Protein AF-A0A536TPQ2-F1 (afdb_monomer_lite)

pLDDT: mean 73.17, std 13.06, range [49.44, 95.5]

Secondary structure (DSSP, 8-state):
--SHHHHHTTTT-HHHHHHHHHHHHHHHHHHHHHHHHHHHHHH-TT-TTS---HHHHHHHHHHHHHHHHH---HHHHHHHHHHHHHHHHHHHH--

Radius of gyration: 22.95 Å; chains: 1; bounding box: 34×37×70 Å

Foldseek 3Di:
DPPVVVVVVVVPPPVVVVVVVVVVVVVVVVVVVVVVVVVQCQQCVPPPVDDGPVVSVVLVVVLVCCCPPVVDDPVVSVVVSVVSVVVVVVVVVVD

Structure (mmCIF, N/CA/C/O backbone):
data_AF-A0A536TPQ2-F1
#
_entry.id   AF-A0A536TPQ2-F1
#
loop_
_atom_site.group_PDB
_atom_site.id
_atom_site.type_symbol
_atom_site.label_atom_id
_atom_site.label_alt_id
_atom_site.label_comp_id
_atom_site.label_asym_id
_atom_site.label_entity_id
_atom_site.label_seq_id
_atom_site.pdbx_PDB_ins_code
_atom_site.Cartn_x
_atom_site.Cartn_y
_atom_site.Cartn_z
_atom_site.occupancy
_atom_site.B_iso_or_equiv
_atom_site.auth_seq_id
_atom_site.auth_comp_id
_atom_site.auth_asym_id
_atom_site.auth_atom_id
_atom_site.pdbx_PDB_model_num
ATOM 1 N N . LEU A 1 1 ? -17.079 10.315 49.591 1.00 52.59 1 LEU A N 1
ATOM 2 C CA . LEU A 1 1 ? -17.918 10.990 48.571 1.00 52.59 1 LEU A CA 1
ATOM 3 C C . LEU A 1 1 ? -17.179 12.059 47.736 1.00 52.59 1 LEU A C 1
ATOM 5 O O . LEU A 1 1 ? -17.833 12.769 46.993 1.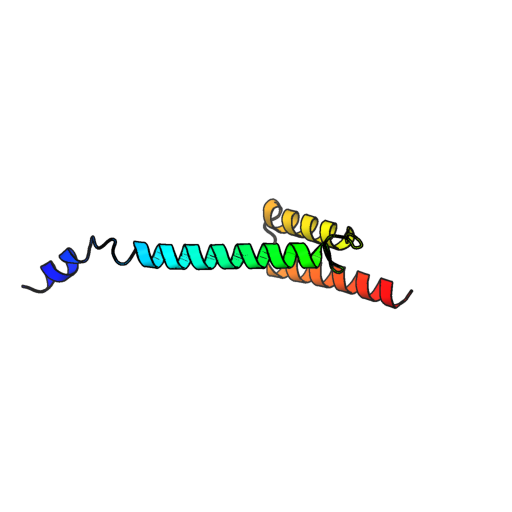00 52.59 1 LEU A O 1
ATOM 9 N N . ALA A 1 2 ? -15.838 12.142 47.757 1.00 55.47 2 ALA A N 1
ATOM 10 C CA . ALA A 1 2 ? -15.082 13.132 46.965 1.00 55.47 2 ALA A CA 1
ATOM 11 C C . ALA A 1 2 ? -14.360 12.556 45.721 1.00 55.47 2 ALA A C 1
ATOM 13 O O . ALA A 1 2 ? -13.660 13.286 45.032 1.00 55.47 2 ALA A O 1
ATOM 14 N N . GLY A 1 3 ? -14.508 11.254 45.431 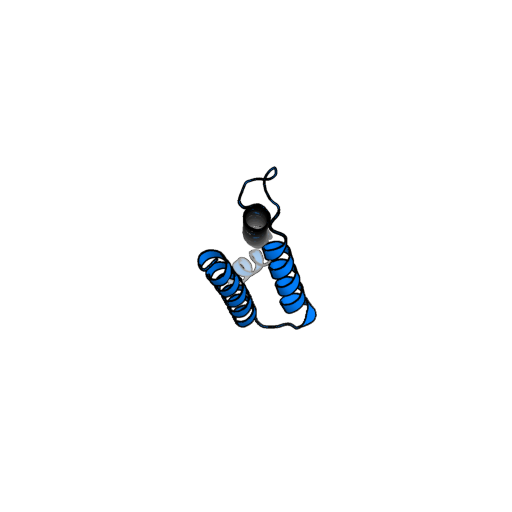1.00 55.72 3 GLY A N 1
ATOM 15 C CA . GLY A 1 3 ? -13.822 10.589 44.309 1.00 55.72 3 GLY A CA 1
ATOM 16 C C . GLY A 1 3 ? -14.583 10.602 42.975 1.00 55.72 3 GLY A C 1
ATOM 17 O O . GLY A 1 3 ? -13.956 10.596 41.922 1.00 55.72 3 GLY A O 1
ATOM 18 N N . GLY A 1 4 ? -15.920 10.665 43.008 1.00 60.34 4 GLY A N 1
ATOM 19 C CA . GLY A 1 4 ? -16.770 10.745 41.806 1.00 60.34 4 GLY A CA 1
ATOM 20 C C . GLY A 1 4 ? -16.559 12.012 40.953 1.00 60.34 4 GLY A C 1
ATOM 21 O O . GLY A 1 4 ? -16.375 11.901 39.746 1.00 60.34 4 GLY A O 1
ATOM 22 N N . PRO A 1 5 ? -16.434 13.217 41.545 1.00 58.59 5 PRO A N 1
ATOM 23 C CA . PRO A 1 5 ? -16.286 14.453 40.768 1.00 58.59 5 PRO A CA 1
ATOM 24 C C . PRO A 1 5 ? -14.963 14.571 39.993 1.00 58.59 5 PRO A C 1
ATOM 26 O O . PRO A 1 5 ? -14.883 15.324 39.023 1.00 58.59 5 PRO A O 1
ATOM 29 N N . LEU A 1 6 ? -13.913 13.843 40.396 1.00 56.03 6 LEU A N 1
ATOM 30 C CA . LEU A 1 6 ? -12.599 13.902 39.745 1.00 56.03 6 LEU A CA 1
ATOM 31 C C . LEU A 1 6 ? -12.536 13.020 38.483 1.00 56.03 6 LEU A C 1
ATOM 33 O O . LEU A 1 6 ? -11.832 13.359 37.528 1.00 56.03 6 LEU A O 1
ATOM 37 N N . VAL A 1 7 ? -13.319 11.932 38.444 1.00 56.19 7 VAL A N 1
ATOM 38 C CA . VAL A 1 7 ? -13.465 11.092 37.244 1.00 56.19 7 VAL A CA 1
ATOM 39 C C . VAL A 1 7 ? -14.389 11.752 36.210 1.00 56.19 7 VAL A C 1
ATOM 41 O O . VAL A 1 7 ? -14.077 11.747 35.020 1.00 56.19 7 VAL A O 1
ATOM 44 N N . GLU A 1 8 ? -15.435 12.459 36.650 1.00 57.28 8 GLU A N 1
ATOM 45 C CA . GLU A 1 8 ? -16.325 13.230 35.764 1.00 57.28 8 GLU A CA 1
ATOM 46 C C . GLU A 1 8 ? -15.716 14.544 35.255 1.00 57.28 8 GLU A C 1
ATOM 48 O O . GLU A 1 8 ? -15.992 14.940 34.128 1.00 57.28 8 GLU A O 1
ATOM 53 N N . SER A 1 9 ? -14.781 15.161 35.988 1.00 53.88 9 SER A N 1
ATOM 54 C CA . SER A 1 9 ? -13.981 16.296 35.476 1.00 53.88 9 SER A CA 1
ATOM 55 C C . SER A 1 9 ? -12.938 15.881 34.420 1.00 53.88 9 SER A C 1
ATOM 57 O O . SER A 1 9 ? -12.300 16.731 33.792 1.00 53.88 9 SER A O 1
ATOM 59 N N . THR A 1 10 ? -12.754 14.570 34.218 1.00 53.94 10 THR A N 1
ATOM 60 C CA . THR A 1 10 ? -11.899 13.998 33.166 1.00 53.94 10 THR A CA 1
ATOM 61 C C . THR A 1 10 ? -12.717 13.545 31.944 1.00 53.94 10 THR A C 1
ATOM 63 O O . THR A 1 10 ? -12.189 13.500 30.828 1.00 53.94 10 THR A O 1
ATOM 66 N N . HIS A 1 11 ? -14.026 13.309 32.106 1.00 49.44 11 HIS A N 1
ATOM 67 C CA . HIS A 1 11 ? -14.989 13.098 31.018 1.00 49.44 11 HIS A CA 1
ATOM 68 C C . HIS A 1 11 ? -15.257 14.414 30.269 1.00 49.44 11 HIS A C 1
ATOM 70 O O . HIS A 1 11 ? -16.220 15.129 30.519 1.00 49.44 11 HIS A O 1
ATOM 76 N N . GLY A 1 12 ? -14.358 14.759 29.350 1.00 51.69 12 GLY A N 1
ATOM 77 C CA . GLY A 1 12 ? -14.418 16.009 28.582 1.00 51.69 12 GLY A CA 1
ATOM 78 C C . GLY A 1 12 ? -13.049 16.563 28.196 1.00 51.69 12 GLY A C 1
ATOM 79 O O . GLY A 1 12 ? -12.955 17.537 27.448 1.00 51.69 12 GLY A O 1
ATOM 80 N N . GLN A 1 13 ? -11.960 15.940 28.654 1.00 51.28 13 GLN A N 1
ATOM 81 C CA . GLN A 1 13 ? -10.619 16.336 28.249 1.00 51.28 13 GLN A CA 1
ATOM 82 C C . GLN A 1 13 ? -10.324 15.843 26.827 1.00 51.28 13 GLN A C 1
ATOM 84 O O . GLN A 1 13 ? -9.706 14.802 26.606 1.00 51.28 13 GLN A O 1
ATOM 89 N N . MET A 1 14 ? -10.651 16.697 25.854 1.00 50.81 14 MET A N 1
ATOM 90 C CA . MET A 1 14 ? -10.101 16.728 24.485 1.00 50.81 14 MET A CA 1
ATOM 91 C C . MET A 1 14 ? -8.558 16.589 24.437 1.00 50.81 14 MET A C 1
ATOM 93 O O . MET A 1 14 ? -7.986 16.390 23.370 1.00 50.81 14 MET A O 1
ATOM 97 N N . LYS A 1 15 ? -7.877 16.656 25.590 1.00 52.50 15 LYS A N 1
ATOM 98 C CA . LYS A 1 15 ? -6.447 16.416 25.807 1.00 52.50 15 LYS A CA 1
ATOM 99 C C . LYS A 1 15 ? -5.972 14.970 25.618 1.00 52.50 15 LYS A C 1
ATOM 101 O O . LYS A 1 15 ? -4.770 14.809 25.485 1.00 52.50 15 LYS A O 1
ATOM 106 N N . PHE A 1 16 ? -6.837 13.950 25.567 1.00 53.19 16 PHE A N 1
ATOM 107 C CA . PHE A 1 16 ? -6.410 12.566 25.257 1.00 53.19 16 PHE A CA 1
ATOM 108 C C . PHE A 1 16 ? -6.924 12.035 23.914 1.00 53.19 16 PHE A C 1
ATOM 110 O O . PHE A 1 16 ? -6.219 11.270 23.262 1.00 53.19 16 PHE A O 1
ATOM 117 N N . THR A 1 17 ? -8.070 12.515 23.425 1.00 53.84 17 THR A N 1
ATOM 118 C CA . THR A 1 17 ? -8.550 12.180 22.074 1.00 53.84 17 THR A CA 1
ATOM 119 C C . THR A 1 17 ? -7.768 12.918 20.987 1.00 53.84 17 THR A C 1
ATOM 121 O O . THR A 1 17 ? -7.421 12.305 19.984 1.00 53.84 17 THR A O 1
ATOM 124 N N . ALA A 1 18 ? -7.420 14.201 21.171 1.00 63.34 18 ALA A N 1
ATOM 125 C CA . ALA A 1 18 ? -6.648 14.934 20.161 1.00 63.34 18 ALA A CA 1
ATOM 126 C C . ALA A 1 18 ? -5.239 14.341 19.929 1.00 63.34 18 ALA A C 1
ATOM 128 O O . ALA A 1 18 ? -4.867 14.168 18.765 1.00 63.34 18 ALA A O 1
ATOM 129 N N . PRO A 1 19 ? -4.476 13.935 20.968 1.00 72.69 19 PRO A N 1
ATOM 130 C CA . PRO A 1 19 ? -3.206 13.241 20.757 1.00 72.69 19 PRO A CA 1
ATOM 131 C C . PRO A 1 19 ? -3.369 11.836 20.175 1.00 72.69 19 PRO A C 1
ATOM 133 O O . PRO A 1 19 ? -2.596 11.462 19.298 1.00 72.69 19 PRO A O 1
ATOM 136 N N . LEU A 1 20 ? -4.374 11.062 20.609 1.00 70.38 20 LEU A N 1
ATOM 137 C CA . LEU A 1 20 ? -4.585 9.702 20.101 1.00 70.38 20 LEU A CA 1
ATOM 138 C C . LEU A 1 20 ? -4.967 9.714 18.612 1.00 70.38 20 LEU A C 1
ATOM 140 O O . LEU A 1 20 ? -4.398 8.961 17.822 1.00 70.38 20 LEU A O 1
ATOM 144 N N . THR A 1 21 ? -5.841 10.638 18.202 1.00 79.81 21 THR A N 1
ATOM 145 C CA . THR A 1 21 ? -6.153 10.875 16.786 1.00 79.81 21 THR A CA 1
ATOM 146 C C . THR A 1 21 ? -4.913 11.346 16.024 1.00 79.81 21 THR A C 1
ATOM 148 O O . THR A 1 21 ? -4.658 10.859 14.923 1.00 79.81 21 THR A O 1
ATOM 151 N N . GLY A 1 22 ? -4.083 12.207 16.625 1.00 86.38 22 GLY A N 1
ATOM 152 C CA . GLY A 1 22 ? -2.796 12.621 16.060 1.00 86.38 22 GLY A CA 1
ATOM 153 C C . GLY A 1 22 ? -1.855 11.445 15.772 1.00 86.38 22 GLY A C 1
ATOM 154 O O . GLY A 1 22 ? -1.289 11.371 14.683 1.00 86.38 22 GLY A O 1
ATOM 155 N N . ILE A 1 23 ? -1.746 10.480 16.691 1.00 89.19 23 ILE A N 1
ATOM 156 C CA . ILE A 1 23 ? -0.934 9.267 16.497 1.00 89.19 23 ILE A CA 1
ATOM 157 C C . ILE A 1 23 ? -1.501 8.410 15.359 1.00 89.19 23 ILE A C 1
ATOM 159 O O . ILE A 1 23 ? -0.746 7.976 14.489 1.00 89.19 23 ILE A O 1
ATOM 163 N N . THR A 1 24 ? -2.822 8.195 15.314 1.00 90.44 24 THR A N 1
ATOM 164 C CA . THR A 1 24 ? -3.439 7.413 14.225 1.00 90.44 24 THR A CA 1
ATOM 165 C C . THR A 1 24 ? -3.256 8.078 12.861 1.00 90.44 24 THR A C 1
ATOM 167 O O . THR A 1 24 ? -2.932 7.397 11.892 1.00 90.44 24 THR A O 1
ATOM 170 N N . ALA A 1 25 ? -3.364 9.408 12.785 1.00 91.38 25 ALA A N 1
ATOM 171 C CA . ALA A 1 25 ? -3.129 10.165 11.561 1.00 91.38 25 ALA A CA 1
ATOM 172 C C . ALA A 1 25 ? -1.659 10.100 11.118 1.00 91.38 25 ALA A C 1
ATOM 174 O O . ALA A 1 25 ? -1.385 9.918 9.932 1.00 91.38 25 ALA A O 1
ATOM 175 N N . ALA A 1 26 ? -0.716 10.182 12.062 1.00 93.75 26 ALA A N 1
ATOM 176 C CA . ALA A 1 26 ? 0.711 10.046 11.781 1.00 93.75 26 ALA A CA 1
ATOM 177 C C . ALA A 1 26 ? 1.058 8.651 11.238 1.00 93.75 26 ALA A C 1
ATOM 179 O O . ALA A 1 26 ? 1.758 8.536 10.232 1.00 93.75 26 ALA A O 1
ATOM 180 N N . VAL A 1 27 ? 0.522 7.592 11.854 1.00 95.50 27 VAL A N 1
ATOM 181 C CA . VAL A 1 27 ? 0.716 6.209 11.392 1.00 95.50 27 VAL A CA 1
ATOM 182 C C . VAL A 1 27 ? 0.111 5.987 10.010 1.00 95.50 27 VAL A C 1
ATOM 184 O O . VAL A 1 27 ? 0.782 5.430 9.144 1.00 95.50 27 VAL A O 1
ATOM 187 N N . VAL A 1 28 ? -1.121 6.444 9.768 1.00 95.44 28 VAL A N 1
ATOM 188 C CA . VAL A 1 28 ? -1.756 6.303 8.448 1.00 95.44 28 VAL A CA 1
ATOM 189 C C . VAL A 1 28 ? -0.964 7.075 7.393 1.00 95.44 28 VAL A C 1
ATOM 191 O O . VAL A 1 28 ? -0.706 6.537 6.318 1.00 95.44 28 VAL A O 1
ATOM 194 N N . GLY A 1 29 ? -0.496 8.285 7.713 1.00 95.12 29 GLY A N 1
ATOM 195 C CA . GLY A 1 29 ? 0.385 9.061 6.838 1.00 95.12 29 GLY A CA 1
ATOM 196 C C . GLY A 1 29 ? 1.686 8.326 6.497 1.00 95.12 29 GLY A C 1
ATOM 197 O O . GLY A 1 29 ? 2.069 8.270 5.329 1.00 95.12 29 GLY A O 1
ATOM 198 N N . VAL A 1 30 ? 2.326 7.694 7.485 1.00 95.44 30 VAL A N 1
ATOM 199 C CA . VAL A 1 30 ? 3.519 6.853 7.282 1.00 95.44 30 VAL A CA 1
ATOM 200 C C . VAL A 1 30 ? 3.223 5.653 6.384 1.00 95.44 30 VAL A C 1
ATOM 202 O O . VAL A 1 30 ? 3.989 5.385 5.461 1.00 95.44 30 VAL A O 1
ATOM 205 N N . ILE A 1 31 ? 2.108 4.951 6.602 1.00 95.19 31 ILE A N 1
ATOM 206 C CA . ILE A 1 31 ? 1.722 3.794 5.781 1.00 95.19 31 ILE A CA 1
ATOM 207 C C . ILE A 1 31 ? 1.512 4.220 4.326 1.00 95.19 31 ILE A C 1
ATOM 209 O O . ILE A 1 31 ? 2.012 3.560 3.418 1.00 95.19 31 ILE A O 1
ATOM 213 N N . VAL A 1 32 ? 0.820 5.340 4.097 1.00 94.38 32 VAL A N 1
ATOM 214 C CA . VAL A 1 32 ? 0.609 5.883 2.747 1.00 94.38 32 VAL A CA 1
ATOM 215 C C . VAL A 1 32 ? 1.939 6.277 2.104 1.00 94.38 32 VAL A C 1
ATOM 217 O O . VAL A 1 32 ? 2.164 5.954 0.939 1.00 94.38 32 VAL A O 1
ATOM 220 N N . ASN A 1 33 ? 2.845 6.917 2.848 1.00 95.19 33 ASN A N 1
ATOM 221 C CA . ASN A 1 33 ? 4.162 7.286 2.332 1.00 95.19 33 ASN A CA 1
ATOM 222 C C . ASN A 1 33 ? 4.970 6.057 1.884 1.00 95.19 33 ASN A C 1
ATOM 224 O O . ASN A 1 33 ? 5.470 6.031 0.759 1.00 95.19 33 ASN A O 1
ATOM 228 N N . LEU A 1 34 ? 5.032 5.017 2.720 1.00 93.62 34 LEU A N 1
ATOM 229 C CA . LEU A 1 34 ? 5.717 3.769 2.386 1.00 93.62 34 LEU A CA 1
ATOM 230 C C . LEU A 1 34 ? 5.050 3.050 1.211 1.00 93.62 34 LEU A C 1
ATOM 232 O O . LEU A 1 34 ? 5.746 2.564 0.324 1.00 93.62 34 LEU A O 1
ATOM 236 N N . ALA A 1 35 ? 3.716 3.017 1.162 1.00 90.19 35 ALA A N 1
ATOM 237 C CA . ALA A 1 35 ? 2.980 2.413 0.056 1.00 90.19 35 ALA A CA 1
ATOM 238 C C . ALA A 1 35 ? 3.312 3.088 -1.284 1.00 90.19 35 ALA A C 1
ATOM 240 O O . ALA A 1 35 ? 3.577 2.397 -2.266 1.00 90.19 35 ALA A O 1
ATOM 241 N N . VAL A 1 36 ? 3.359 4.425 -1.320 1.00 88.19 36 VAL A N 1
ATOM 242 C CA . VAL A 1 36 ? 3.752 5.182 -2.519 1.00 88.19 36 VAL A CA 1
ATOM 243 C C . VAL A 1 36 ? 5.216 4.926 -2.872 1.00 88.19 36 VAL A C 1
ATOM 245 O O . VAL A 1 36 ? 5.525 4.672 -4.035 1.00 88.19 36 VAL A O 1
ATOM 248 N N . PHE A 1 37 ? 6.113 4.936 -1.884 1.00 87.31 37 PHE A N 1
ATOM 249 C CA . PHE A 1 37 ? 7.532 4.653 -2.096 1.00 87.31 37 PHE A CA 1
ATOM 250 C C . PHE A 1 37 ? 7.750 3.270 -2.725 1.00 87.31 37 PHE A C 1
ATOM 252 O O . PHE A 1 37 ? 8.481 3.148 -3.712 1.00 87.31 37 PHE A O 1
ATOM 259 N N . PHE A 1 38 ? 7.069 2.245 -2.206 1.00 85.06 38 PHE A N 1
ATOM 260 C CA . PHE A 1 38 ? 7.096 0.896 -2.763 1.00 85.06 38 PHE A CA 1
ATOM 261 C C . PHE A 1 38 ? 6.476 0.834 -4.154 1.00 85.06 38 PHE A C 1
ATOM 263 O O . PHE A 1 38 ? 7.069 0.226 -5.037 1.00 85.06 38 PHE A O 1
ATOM 270 N N . ALA A 1 39 ? 5.325 1.473 -4.376 1.00 82.00 39 ALA A N 1
ATOM 271 C CA . ALA A 1 39 ? 4.674 1.479 -5.682 1.00 82.00 39 ALA A CA 1
ATOM 272 C C . ALA A 1 39 ? 5.591 2.062 -6.764 1.00 82.00 39 ALA A C 1
ATOM 274 O O . ALA A 1 39 ? 5.721 1.466 -7.829 1.00 82.00 39 ALA A O 1
ATOM 275 N N . VAL A 1 40 ? 6.279 3.172 -6.475 1.00 77.31 40 VAL A N 1
ATOM 276 C CA . VAL A 1 40 ? 7.239 3.788 -7.404 1.00 77.31 40 VAL A CA 1
ATOM 277 C C . VAL A 1 40 ? 8.432 2.866 -7.669 1.00 77.31 40 VAL A C 1
ATOM 279 O O . VAL A 1 40 ? 8.797 2.683 -8.827 1.00 77.31 40 VAL A O 1
ATOM 282 N N . HIS A 1 41 ? 9.009 2.241 -6.637 1.00 77.88 41 HIS A N 1
ATOM 283 C CA . HIS A 1 41 ? 10.136 1.313 -6.813 1.00 77.88 41 HIS A CA 1
ATOM 284 C C . HIS A 1 41 ? 9.742 0.016 -7.537 1.00 77.88 41 HIS A C 1
ATOM 286 O O . HIS A 1 41 ? 10.547 -0.532 -8.283 1.00 77.88 41 HIS A O 1
ATOM 292 N N . VAL A 1 42 ? 8.508 -0.461 -7.350 1.00 75.94 42 VAL A N 1
ATOM 293 C CA . VAL A 1 42 ? 7.969 -1.654 -8.020 1.00 75.94 42 VAL A CA 1
ATOM 294 C C . VAL A 1 42 ? 7.636 -1.376 -9.486 1.00 75.94 42 VAL A C 1
ATOM 296 O O . VAL A 1 42 ? 7.966 -2.188 -10.344 1.00 75.94 42 VAL A O 1
ATOM 299 N N . LEU A 1 43 ? 7.007 -0.238 -9.802 1.00 71.19 43 LEU A N 1
ATOM 300 C CA . LEU A 1 43 ? 6.709 0.137 -11.193 1.00 71.19 43 LEU A CA 1
ATOM 301 C C . LEU A 1 43 ? 7.967 0.522 -11.970 1.00 71.19 43 LEU A C 1
ATOM 303 O O . LEU A 1 43 ? 8.015 0.357 -13.192 1.00 71.19 43 LEU A O 1
ATOM 307 N N . TRP A 1 44 ? 8.961 1.071 -11.270 1.00 71.00 44 TRP A N 1
ATOM 308 C CA . TRP A 1 44 ? 10.145 1.646 -11.883 1.00 71.00 44 TRP A CA 1
ATOM 309 C C . TRP A 1 44 ? 11.449 1.184 -11.211 1.00 71.00 44 TRP A C 1
ATOM 311 O O . TRP A 1 44 ? 12.165 1.985 -10.601 1.00 71.00 44 TRP A O 1
ATOM 321 N N . PRO A 1 45 ? 11.821 -0.100 -11.373 1.00 63.91 45 PRO A N 1
ATOM 322 C CA . PRO A 1 45 ? 12.976 -0.689 -10.690 1.00 63.91 45 PRO A CA 1
ATOM 323 C C . PRO A 1 45 ? 14.327 -0.078 -11.105 1.00 63.91 45 PRO A C 1
ATOM 325 O O . PRO A 1 45 ? 15.295 -0.173 -10.359 1.00 63.91 45 PRO A O 1
ATOM 328 N N . ALA A 1 46 ? 14.402 0.582 -12.268 1.00 59.66 46 ALA A N 1
ATOM 329 C CA . ALA A 1 46 ? 15.608 1.252 -12.773 1.00 59.66 46 ALA A CA 1
ATOM 330 C C . ALA A 1 46 ? 15.603 2.794 -12.593 1.00 59.66 46 ALA A C 1
ATOM 332 O O . ALA A 1 46 ? 16.424 3.477 -13.205 1.00 59.66 46 ALA A O 1
ATOM 333 N N . GLY A 1 47 ? 14.685 3.339 -11.775 1.00 57.69 47 GLY A N 1
ATOM 334 C CA . GLY A 1 47 ? 14.491 4.781 -11.524 1.00 57.69 47 GLY A CA 1
ATOM 335 C C . GLY A 1 47 ? 13.735 5.495 -12.648 1.00 57.69 47 GLY A C 1
ATOM 336 O O . GLY A 1 47 ? 13.952 5.128 -13.788 1.00 57.69 47 GLY A O 1
ATOM 337 N N . VAL A 1 48 ? 12.886 6.494 -12.345 1.00 57.44 48 VAL A N 1
ATOM 338 C CA . VAL A 1 48 ? 11.841 7.173 -13.180 1.00 57.44 48 VAL A CA 1
ATOM 339 C C . VAL A 1 48 ? 12.136 7.489 -14.668 1.00 57.44 48 VAL A C 1
ATOM 341 O O . VAL A 1 48 ? 11.227 7.889 -15.388 1.00 57.44 48 VAL A O 1
ATOM 344 N N . ALA A 1 49 ? 13.369 7.309 -15.145 1.00 54.91 49 ALA A N 1
ATOM 345 C CA . ALA A 1 49 ? 13.801 7.424 -16.543 1.00 54.91 49 ALA A CA 1
ATOM 346 C C . ALA A 1 49 ? 14.131 6.074 -17.246 1.00 54.91 49 ALA A C 1
ATOM 348 O O . ALA A 1 4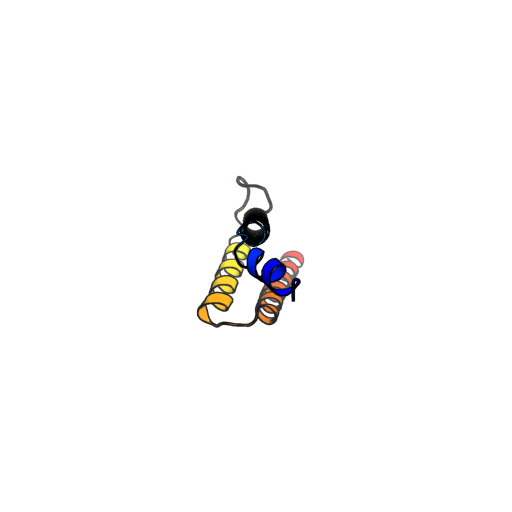9 ? 14.400 6.052 -18.443 1.00 54.91 49 ALA A O 1
ATOM 349 N N . GLY A 1 50 ? 14.147 4.949 -16.523 1.00 58.25 50 GLY A N 1
ATOM 350 C CA . GLY A 1 50 ? 14.390 3.580 -17.021 1.00 58.25 50 GLY A CA 1
ATOM 351 C C . GLY A 1 50 ? 13.160 2.841 -17.592 1.00 58.25 50 GLY A C 1
ATOM 352 O O . GLY A 1 50 ? 12.143 3.440 -17.900 1.00 58.25 50 GLY A O 1
ATOM 353 N N . ARG A 1 51 ? 13.222 1.513 -17.754 1.00 58.16 51 ARG A N 1
ATOM 354 C CA . ARG A 1 51 ? 12.110 0.709 -18.310 1.00 58.16 51 ARG A CA 1
ATOM 355 C C . ARG A 1 51 ? 10.942 0.593 -17.319 1.00 58.16 51 ARG A C 1
ATOM 357 O O . ARG A 1 51 ? 11.121 0.044 -16.237 1.00 58.16 51 ARG A O 1
ATOM 364 N N . PHE A 1 52 ? 9.761 1.057 -17.728 1.00 64.88 52 PHE A N 1
ATOM 365 C CA . PHE A 1 52 ? 8.501 0.867 -17.006 1.00 64.88 52 PHE A CA 1
ATOM 366 C C . PHE A 1 52 ? 8.112 -0.617 -16.975 1.00 64.88 52 PHE A C 1
ATOM 368 O O . PHE A 1 52 ? 7.975 -1.245 -18.030 1.00 64.88 52 PHE A O 1
ATOM 375 N N . ASP A 1 53 ? 7.922 -1.183 -15.783 1.00 69.38 53 ASP A N 1
ATOM 376 C CA . ASP A 1 53 ? 7.574 -2.595 -15.634 1.00 69.38 53 ASP A CA 1
ATOM 377 C C . ASP A 1 53 ? 6.051 -2.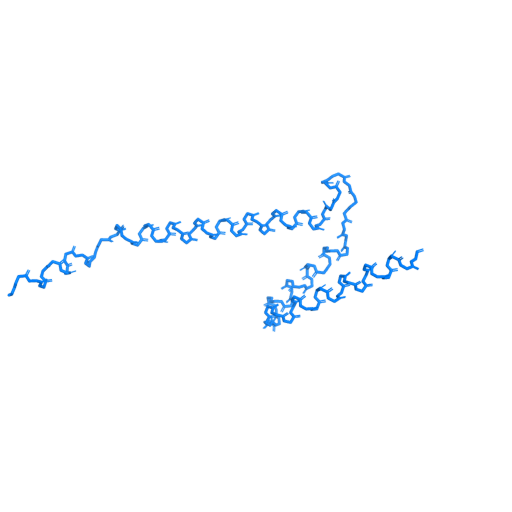789 -15.748 1.00 69.38 53 ASP A C 1
ATOM 379 O O . ASP A 1 53 ? 5.308 -2.844 -14.766 1.00 69.38 53 ASP A O 1
ATOM 383 N N . VAL A 1 54 ? 5.572 -2.866 -16.998 1.00 71.00 54 VAL A N 1
ATOM 384 C CA . VAL A 1 54 ? 4.147 -3.079 -17.343 1.00 71.00 54 VAL A CA 1
ATOM 385 C C . VAL A 1 54 ? 3.583 -4.330 -16.659 1.00 71.00 54 VAL A C 1
ATOM 387 O O . VAL A 1 54 ? 2.407 -4.372 -16.304 1.00 71.00 54 VAL A O 1
ATOM 390 N N . VAL A 1 55 ? 4.426 -5.341 -16.446 1.00 71.88 55 VAL A N 1
ATOM 391 C CA . VAL A 1 55 ? 4.070 -6.601 -15.788 1.00 71.88 55 VAL A CA 1
ATOM 392 C C . VAL A 1 55 ? 3.725 -6.367 -14.316 1.00 71.88 55 VAL A C 1
ATOM 394 O O . VAL A 1 55 ? 2.644 -6.755 -13.872 1.00 71.88 55 VAL A O 1
ATOM 397 N N . SER A 1 56 ? 4.583 -5.667 -13.575 1.00 74.25 56 SER A N 1
ATOM 398 C CA . SER A 1 56 ? 4.327 -5.296 -12.179 1.00 74.25 56 SER A CA 1
ATOM 399 C C . SER A 1 56 ? 3.119 -4.368 -12.043 1.00 74.25 56 SER A C 1
ATOM 401 O O . SER A 1 56 ? 2.311 -4.537 -11.127 1.00 74.25 56 SER A O 1
ATOM 403 N N . ALA A 1 57 ? 2.932 -3.440 -12.988 1.00 77.56 57 ALA A N 1
ATOM 404 C CA . ALA A 1 57 ? 1.750 -2.580 -13.030 1.00 77.56 57 ALA A CA 1
ATOM 405 C C . ALA A 1 57 ? 0.449 -3.378 -13.233 1.00 77.56 57 ALA A C 1
ATOM 407 O O . ALA A 1 57 ? -0.539 -3.131 -12.538 1.00 77.56 57 ALA A O 1
ATOM 408 N N . LEU A 1 58 ? 0.452 -4.369 -14.131 1.00 78.69 58 LEU A N 1
ATOM 409 C CA . LEU A 1 58 ? -0.692 -5.257 -14.357 1.00 78.69 58 LEU A CA 1
ATOM 410 C C . LEU A 1 58 ? -0.998 -6.136 -13.140 1.00 78.69 58 LEU A C 1
ATOM 412 O O . LEU A 1 58 ? -2.164 -6.254 -12.764 1.00 78.69 58 LEU A O 1
ATOM 416 N N . ILE A 1 59 ? 0.021 -6.711 -12.492 1.00 77.81 59 ILE A N 1
ATOM 417 C CA . ILE A 1 59 ? -0.158 -7.518 -11.273 1.00 77.81 59 ILE A CA 1
ATOM 418 C C . ILE A 1 59 ? -0.705 -6.648 -10.134 1.00 77.81 59 ILE A C 1
ATOM 420 O O . ILE A 1 59 ? -1.651 -7.049 -9.457 1.00 77.81 59 ILE A O 1
ATOM 424 N N . GLY A 1 60 ? -0.174 -5.434 -9.956 1.00 78.94 60 GLY A N 1
ATOM 425 C CA . GLY A 1 60 ? -0.666 -4.477 -8.962 1.00 78.94 60 GLY A CA 1
ATOM 426 C C . GLY A 1 60 ? -2.123 -4.066 -9.203 1.00 78.94 60 GLY A C 1
ATOM 427 O O . GLY A 1 60 ? -2.929 -4.072 -8.270 1.00 78.94 60 GLY A O 1
ATOM 428 N N . ALA A 1 61 ? -2.495 -3.779 -10.455 1.00 80.81 61 ALA A N 1
ATOM 429 C CA . ALA A 1 61 ? -3.873 -3.460 -10.823 1.00 80.81 61 ALA A CA 1
ATOM 430 C C . ALA A 1 61 ? -4.820 -4.650 -10.592 1.00 80.81 61 ALA A C 1
ATOM 432 O O . ALA A 1 61 ? -5.894 -4.479 -10.010 1.00 80.81 61 ALA A O 1
ATOM 433 N N . ALA A 1 62 ? -4.411 -5.862 -10.981 1.00 78.94 62 ALA A N 1
ATOM 434 C CA . ALA A 1 62 ? -5.182 -7.082 -10.756 1.00 78.94 62 ALA A CA 1
ATOM 435 C C . ALA A 1 62 ? -5.386 -7.365 -9.258 1.00 78.94 62 ALA A C 1
ATOM 437 O O . ALA A 1 62 ? -6.504 -7.668 -8.838 1.00 78.94 62 ALA A O 1
ATOM 438 N N . ALA A 1 63 ? -4.343 -7.194 -8.440 1.00 75.31 63 ALA A N 1
ATOM 439 C CA . ALA A 1 63 ? -4.417 -7.333 -6.987 1.00 75.31 63 ALA A CA 1
ATOM 440 C C . ALA A 1 63 ? -5.370 -6.306 -6.360 1.00 75.31 63 ALA A C 1
ATOM 442 O O . ALA A 1 63 ? -6.205 -6.662 -5.528 1.00 75.31 63 ALA A O 1
ATOM 443 N N . GLY A 1 64 ? -5.297 -5.045 -6.803 1.00 78.25 64 GLY A N 1
ATOM 444 C CA . GLY A 1 64 ? -6.222 -3.995 -6.382 1.00 78.25 64 GLY A CA 1
ATOM 445 C C . GLY A 1 64 ? -7.673 -4.363 -6.696 1.00 78.25 64 GLY A C 1
ATOM 446 O O . GLY A 1 64 ? -8.527 -4.340 -5.811 1.00 78.25 64 GLY A O 1
ATOM 447 N N . VAL A 1 65 ? -7.958 -4.791 -7.927 1.00 80.06 65 VAL A N 1
ATOM 448 C CA . VAL A 1 65 ? -9.309 -5.225 -8.316 1.00 80.06 65 VAL A CA 1
ATOM 449 C C . VAL A 1 65 ? -9.767 -6.437 -7.497 1.00 80.06 65 VAL A C 1
ATOM 451 O O . VAL A 1 65 ? -10.910 -6.454 -7.042 1.00 80.06 65 VAL A O 1
ATOM 454 N N . ALA A 1 66 ? -8.899 -7.419 -7.241 1.00 74.81 66 ALA A N 1
ATOM 455 C CA . ALA A 1 66 ? -9.237 -8.596 -6.437 1.00 74.81 66 ALA A CA 1
ATOM 456 C C . ALA A 1 66 ? -9.595 -8.235 -4.982 1.00 74.81 66 ALA A C 1
ATOM 458 O O . ALA A 1 66 ? -10.576 -8.750 -4.437 1.00 74.81 66 ALA A O 1
ATOM 459 N N . LEU A 1 67 ? -8.854 -7.305 -4.375 1.00 72.38 67 LEU A N 1
ATOM 460 C CA . LEU A 1 67 ? -9.109 -6.830 -3.014 1.00 72.38 67 LEU A CA 1
ATOM 461 C C . LEU A 1 67 ? -10.399 -6.003 -2.932 1.00 72.38 67 LEU A C 1
ATOM 463 O O . LEU A 1 67 ? -11.265 -6.292 -2.105 1.00 72.38 67 LEU A O 1
ATOM 467 N N . PHE A 1 68 ? -10.558 -5.004 -3.807 1.00 75.56 68 PHE A N 1
ATOM 468 C CA . PHE A 1 68 ? -11.684 -4.066 -3.741 1.00 75.56 68 PHE A CA 1
ATOM 469 C C . PHE A 1 68 ? -12.997 -4.646 -4.282 1.00 75.56 68 PHE A C 1
ATOM 471 O O . PHE A 1 68 ? -14.057 -4.362 -3.725 1.00 75.56 68 PHE A O 1
ATOM 478 N N . ARG A 1 69 ? -12.961 -5.453 -5.355 1.00 73.50 69 ARG A N 1
ATOM 479 C CA . ARG A 1 69 ? -14.172 -5.997 -5.997 1.00 73.50 69 ARG A CA 1
ATOM 480 C C . ARG A 1 69 ? -14.580 -7.352 -5.436 1.00 73.50 69 ARG A C 1
ATOM 482 O O . ARG A 1 69 ? -15.763 -7.561 -5.193 1.00 73.50 69 ARG A O 1
ATOM 489 N N . HIS A 1 70 ? -13.629 -8.267 -5.251 1.00 69.19 70 HIS A N 1
ATOM 490 C CA . HIS A 1 70 ? -13.939 -9.641 -4.848 1.00 69.19 70 HIS A CA 1
ATOM 491 C C . HIS A 1 70 ? -13.865 -9.877 -3.332 1.00 69.19 70 HIS A C 1
ATOM 493 O O . HIS A 1 70 ? -14.221 -10.968 -2.891 1.00 69.19 70 HIS A O 1
ATOM 499 N N . LYS A 1 71 ? -13.420 -8.892 -2.528 1.00 66.06 71 LYS A N 1
ATOM 500 C CA . LYS A 1 71 ? -13.172 -9.047 -1.078 1.00 66.06 71 LYS A CA 1
ATOM 501 C C . LYS A 1 71 ? -12.334 -10.291 -0.750 1.00 66.06 71 LYS A C 1
ATOM 503 O O . LYS A 1 71 ? -12.495 -10.895 0.311 1.00 66.06 71 LYS A O 1
ATOM 508 N N . VAL A 1 72 ? -11.456 -10.697 -1.670 1.00 70.88 72 VAL A N 1
ATOM 509 C CA . VAL A 1 72 ? -10.546 -11.821 -1.443 1.00 70.88 72 VAL A CA 1
ATOM 510 C C . VAL A 1 72 ? -9.625 -11.410 -0.303 1.00 70.88 72 VAL A C 1
ATOM 512 O O . VAL A 1 72 ? -9.088 -10.304 -0.321 1.00 70.88 72 VAL A O 1
ATOM 515 N N . GLY A 1 73 ? -9.498 -12.252 0.724 1.00 75.75 73 GLY A N 1
ATOM 516 C CA . GLY A 1 73 ? -8.673 -11.937 1.889 1.00 75.75 73 GLY A CA 1
ATOM 517 C C . GLY A 1 73 ? -7.246 -11.539 1.494 1.00 75.75 73 GLY A C 1
ATOM 518 O O . GLY A 1 73 ? -6.728 -11.956 0.459 1.00 75.75 73 GLY A O 1
ATOM 519 N N . VAL A 1 74 ? -6.579 -10.754 2.339 1.00 81.25 74 VAL A N 1
ATOM 520 C CA . VAL A 1 74 ? -5.227 -10.243 2.049 1.00 81.25 74 VAL A CA 1
ATOM 521 C C . VAL A 1 74 ? -4.231 -11.387 1.801 1.00 81.25 74 VAL A C 1
ATOM 523 O O . VAL A 1 74 ? -3.433 -11.323 0.871 1.00 81.25 74 VAL A O 1
ATOM 526 N N . ILE A 1 75 ? -4.327 -12.470 2.578 1.00 84.38 75 ILE A N 1
ATOM 527 C CA . ILE A 1 75 ? -3.431 -13.633 2.491 1.00 84.38 75 ILE A CA 1
ATOM 528 C C . ILE A 1 75 ? -3.467 -14.306 1.099 1.00 84.38 75 ILE A C 1
ATOM 530 O O . ILE A 1 75 ? -2.405 -14.428 0.486 1.00 84.38 75 ILE A O 1
ATOM 534 N N . PRO A 1 76 ? -4.631 -14.720 0.552 1.00 82.19 76 PRO A N 1
ATOM 535 C CA . PRO A 1 76 ? -4.679 -15.335 -0.776 1.00 82.19 76 PRO A CA 1
ATOM 536 C C . PRO A 1 76 ? -4.220 -14.405 -1.907 1.00 82.19 76 PRO A C 1
ATOM 538 O O . PRO A 1 76 ? -3.590 -14.880 -2.849 1.00 82.19 76 PRO A O 1
ATOM 541 N N . VAL A 1 77 ? -4.466 -13.092 -1.811 1.00 81.94 77 VAL A N 1
ATOM 542 C CA . VAL A 1 77 ? -3.975 -12.129 -2.816 1.00 81.94 77 VAL A CA 1
ATOM 543 C C . VAL A 1 77 ? -2.448 -12.044 -2.794 1.00 81.94 77 VAL A C 1
ATOM 545 O O . VAL A 1 77 ? -1.825 -12.082 -3.853 1.00 81.94 77 VAL A O 1
ATOM 548 N N . ILE A 1 78 ? -1.835 -12.003 -1.606 1.00 81.69 78 ILE A N 1
ATOM 549 C CA . ILE A 1 78 ? -0.371 -12.013 -1.469 1.00 81.69 78 ILE A CA 1
ATOM 550 C C . ILE A 1 78 ? 0.220 -13.288 -2.081 1.00 81.69 78 ILE A C 1
ATOM 552 O O . ILE A 1 78 ? 1.171 -13.196 -2.856 1.00 81.69 78 ILE A O 1
ATOM 556 N N . LEU A 1 79 ? -0.353 -14.462 -1.789 1.00 83.19 79 LEU A N 1
ATOM 557 C CA . LEU A 1 79 ? 0.125 -15.731 -2.351 1.00 83.19 79 LEU A CA 1
ATOM 558 C C . LEU A 1 79 ? -0.000 -15.780 -3.877 1.00 83.19 79 LEU A C 1
ATOM 560 O O . LEU A 1 79 ? 0.932 -16.221 -4.546 1.00 83.19 79 LEU A O 1
ATOM 564 N N . ALA A 1 80 ? -1.114 -15.302 -4.436 1.00 82.56 80 ALA A N 1
ATOM 565 C CA . ALA A 1 80 ? -1.316 -15.262 -5.881 1.00 82.56 80 ALA A CA 1
ATOM 566 C C . ALA A 1 80 ? -0.309 -14.329 -6.575 1.00 82.56 80 ALA A C 1
ATOM 568 O O . ALA A 1 80 ? 0.320 -14.725 -7.557 1.00 82.56 80 ALA A O 1
ATOM 569 N N . CYS A 1 81 ? -0.102 -13.120 -6.040 1.00 78.94 81 CYS A N 1
ATOM 570 C CA . CYS A 1 81 ? 0.875 -12.171 -6.576 1.00 78.94 81 CYS A CA 1
ATOM 571 C C . CYS A 1 81 ? 2.312 -12.693 -6.459 1.00 78.94 81 CYS A C 1
ATOM 573 O O . CYS A 1 81 ? 3.079 -12.580 -7.414 1.00 78.94 81 CYS A O 1
ATOM 575 N N . ALA A 1 82 ? 2.669 -13.301 -5.323 1.00 78.94 82 ALA A N 1
ATOM 576 C CA . ALA A 1 82 ? 3.981 -13.911 -5.124 1.00 78.94 82 ALA A CA 1
ATOM 577 C C . ALA A 1 82 ? 4.218 -15.074 -6.100 1.00 78.94 82 ALA A C 1
ATOM 579 O O . ALA A 1 82 ? 5.277 -15.147 -6.719 1.00 78.94 82 ALA A O 1
ATOM 580 N N . GLY A 1 83 ? 3.218 -15.941 -6.293 1.00 83.50 83 GLY A N 1
ATOM 581 C CA . GLY A 1 83 ? 3.279 -17.040 -7.256 1.00 83.50 83 GLY A CA 1
ATOM 582 C C . GLY A 1 83 ? 3.434 -16.552 -8.697 1.00 83.50 83 GLY A C 1
ATOM 583 O O . GLY A 1 83 ? 4.288 -17.053 -9.425 1.00 83.50 83 GLY A O 1
ATOM 584 N N . ALA A 1 84 ? 2.667 -15.533 -9.094 1.00 79.75 84 ALA A N 1
ATOM 585 C CA . ALA A 1 84 ? 2.765 -14.935 -10.424 1.00 79.75 84 ALA A CA 1
ATOM 586 C C . ALA A 1 84 ? 4.141 -14.290 -10.667 1.00 79.75 84 ALA A C 1
ATOM 588 O O . ALA A 1 84 ? 4.768 -14.548 -11.695 1.00 79.75 84 ALA A O 1
ATOM 589 N N . GLY A 1 85 ? 4.646 -13.503 -9.711 1.00 74.06 85 GLY A N 1
ATOM 590 C CA . GLY A 1 85 ? 5.973 -12.885 -9.802 1.00 74.06 85 GLY A CA 1
ATOM 591 C C . GLY A 1 85 ? 7.108 -13.914 -9.854 1.00 74.06 85 GLY A C 1
ATOM 592 O O . GLY A 1 85 ? 8.038 -13.773 -10.652 1.00 74.06 85 GLY A O 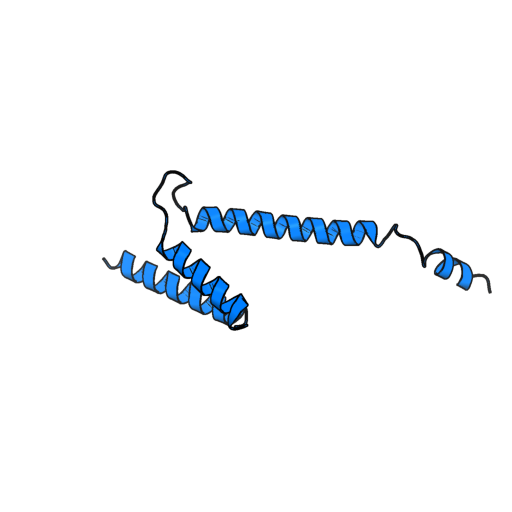1
ATOM 593 N N . LEU A 1 86 ? 7.010 -14.988 -9.064 1.00 76.56 86 LEU A N 1
ATOM 594 C CA . LEU A 1 86 ? 7.988 -16.077 -9.057 1.00 76.56 86 LEU A CA 1
ATOM 595 C C . LEU A 1 86 ? 7.995 -16.841 -10.386 1.00 76.56 86 LEU A C 1
ATOM 597 O O . LEU A 1 86 ? 9.064 -17.073 -10.948 1.00 76.56 86 LEU A O 1
ATOM 601 N N . ALA A 1 87 ? 6.817 -17.184 -10.914 1.00 81.62 87 ALA A N 1
ATOM 602 C CA . ALA A 1 87 ? 6.686 -17.873 -12.195 1.00 81.62 87 ALA A CA 1
ATOM 603 C C . ALA A 1 87 ? 7.301 -17.058 -13.343 1.00 81.62 87 ALA A C 1
ATOM 605 O O . ALA A 1 87 ? 8.027 -17.603 -14.172 1.00 81.62 87 ALA A O 1
ATOM 606 N N . LEU A 1 88 ? 7.075 -15.743 -13.353 1.00 74.69 88 LEU A N 1
ATOM 607 C CA . LEU A 1 88 ? 7.643 -14.840 -14.355 1.00 74.69 88 LEU A CA 1
ATOM 608 C C . LEU A 1 88 ? 9.160 -14.678 -14.208 1.00 74.69 88 LEU A C 1
ATOM 610 O O . LEU A 1 88 ? 9.870 -14.630 -15.211 1.00 74.69 88 LEU A O 1
ATOM 614 N N . THR A 1 89 ? 9.667 -14.637 -12.975 1.00 74.94 89 THR A N 1
ATOM 615 C CA . THR A 1 89 ? 11.111 -14.548 -12.706 1.00 74.94 89 THR A CA 1
ATOM 616 C C . THR A 1 89 ? 11.833 -15.821 -13.143 1.00 74.94 89 THR A C 1
ATOM 618 O O . THR A 1 89 ?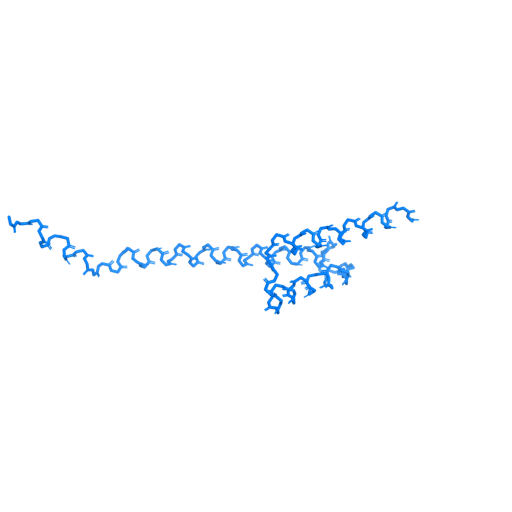 12.860 -15.743 -13.813 1.00 74.94 89 THR A O 1
ATOM 621 N N . LEU A 1 90 ? 11.269 -16.992 -12.835 1.00 76.50 90 LEU A N 1
ATOM 622 C CA . LEU A 1 90 ? 11.790 -18.287 -13.281 1.00 76.50 90 LEU A CA 1
ATOM 623 C C . LEU A 1 90 ? 11.748 -18.421 -14.806 1.00 76.50 90 LEU A C 1
ATOM 625 O O . LEU A 1 90 ? 12.738 -18.828 -15.407 1.00 76.50 90 LEU A O 1
ATOM 629 N N . ALA A 1 91 ? 10.644 -18.021 -15.443 1.00 74.19 91 ALA A N 1
ATOM 630 C CA . ALA A 1 91 ? 10.517 -18.058 -16.899 1.00 74.19 91 ALA A CA 1
ATOM 631 C C . ALA A 1 91 ? 11.525 -17.136 -17.603 1.00 74.19 91 ALA A C 1
ATOM 633 O O . ALA A 1 91 ? 12.000 -17.464 -18.684 1.00 74.19 91 ALA A O 1
ATOM 634 N N . ARG A 1 92 ? 11.872 -15.998 -16.989 1.00 69.00 92 ARG A N 1
ATOM 635 C CA . ARG A 1 92 ? 12.844 -15.043 -17.533 1.00 69.00 92 ARG A CA 1
ATOM 636 C C . ARG A 1 92 ? 14.300 -15.417 -17.243 1.00 69.00 92 ARG A C 1
ATOM 638 O O . ARG A 1 92 ? 15.169 -15.004 -17.993 1.00 69.00 92 ARG A O 1
ATOM 645 N N . GLY A 1 93 ? 14.566 -16.157 -16.166 1.00 62.66 93 GLY A N 1
ATOM 646 C CA . GLY A 1 93 ? 15.902 -16.666 -15.836 1.00 62.66 93 GLY A CA 1
ATOM 647 C C . GLY A 1 93 ? 16.287 -17.951 -16.577 1.00 62.66 93 GLY A C 1
ATOM 648 O O . GLY A 1 93 ? 17.464 -18.294 -16.614 1.00 62.66 93 GLY A O 1
ATOM 649 N N . MET A 1 94 ? 15.311 -18.663 -17.151 1.00 64.38 94 MET A N 1
ATOM 650 C CA . MET A 1 94 ? 15.526 -19.892 -17.927 1.00 64.38 94 MET A CA 1
ATOM 651 C C . MET A 1 94 ? 15.667 -19.645 -19.444 1.00 64.38 94 MET A C 1
ATOM 653 O O . MET A 1 94 ? 15.867 -20.600 -20.192 1.00 64.38 94 MET A O 1
ATOM 657 N N . LEU A 1 95 ? 15.550 -18.389 -19.890 1.00 52.09 95 LEU A N 1
ATOM 658 C CA . LEU A 1 95 ? 15.584 -17.945 -21.289 1.00 52.09 95 LEU A CA 1
ATOM 659 C C . LEU A 1 95 ? 16.826 -17.078 -21.526 1.00 52.09 95 LEU A C 1
ATOM 661 O O . LEU A 1 95 ? 17.478 -17.274 -22.574 1.00 52.09 95 LEU A O 1
#

Sequence (95 aa):
LAGGPLVESTHGQMKFTAPLTGITAAVVGVIVNLAVFFAVHVLWPAGVAGRFDVVSALIGAAAGVALFRHKVGVIPVILACAGAGLALTLARGML